Protein AF-A0A090F057-F1 (afdb_monomer_lite)

pLDDT: mean 81.33, std 8.78, range [40.16, 91.31]

Structure (mmCIF, N/CA/C/O backbone):
data_AF-A0A090F057-F1
#
_entry.id   AF-A0A090F057-F1
#
loop_
_atom_site.group_PDB
_atom_site.id
_atom_site.type_symbol
_atom_site.label_atom_id
_atom_site.label_alt_id
_atom_site.label_comp_id
_atom_site.label_asym_id
_atom_site.label_entity_id
_atom_site.label_seq_id
_atom_site.pdbx_PDB_ins_code
_atom_site.Cartn_x
_atom_site.Cartn_y
_atom_site.Cartn_z
_atom_site.occupancy
_atom_site.B_iso_or_equiv
_atom_site.auth_seq_id
_atom_site.auth_comp_id
_atom_site.auth_asym_id
_atom_site.auth_atom_id
_atom_site.pdbx_PDB_model_num
ATOM 1 N N . MET A 1 1 ? 3.195 -8.265 0.510 1.00 82.88 1 MET A N 1
ATOM 2 C CA . MET A 1 1 ? 3.765 -6.962 0.099 1.00 82.88 1 MET A CA 1
ATOM 3 C C . MET A 1 1 ? 4.564 -7.067 -1.195 1.00 82.88 1 MET A C 1
ATOM 5 O O . MET A 1 1 ? 4.268 -6.330 -2.119 1.00 82.88 1 MET A O 1
ATOM 9 N N . GLU A 1 2 ? 5.516 -8.000 -1.311 1.00 83.38 2 GLU A N 1
ATOM 10 C CA . GLU A 1 2 ? 6.342 -8.160 -2.526 1.00 83.38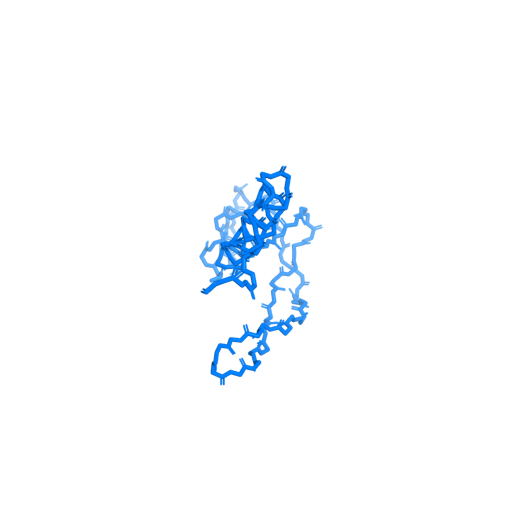 2 GLU A CA 1
ATOM 11 C C . GLU A 1 2 ? 5.536 -8.303 -3.824 1.00 83.38 2 GLU A C 1
ATOM 13 O O . GLU A 1 2 ? 5.830 -7.615 -4.796 1.00 83.38 2 GLU A O 1
ATOM 18 N N . LEU A 1 3 ? 4.484 -9.126 -3.815 1.00 84.56 3 LEU A N 1
ATOM 19 C CA . LEU A 1 3 ? 3.601 -9.331 -4.969 1.00 84.56 3 LEU A CA 1
ATOM 20 C C . LEU A 1 3 ? 2.876 -8.046 -5.392 1.00 84.56 3 LEU A C 1
ATOM 22 O O . LEU A 1 3 ? 2.867 -7.693 -6.566 1.00 84.56 3 LEU A O 1
ATOM 26 N N . GLU A 1 4 ? 2.311 -7.322 -4.427 1.00 87.19 4 GLU A N 1
ATOM 27 C CA . GLU A 1 4 ? 1.566 -6.082 -4.671 1.00 87.19 4 GLU A CA 1
ATOM 28 C C . GLU A 1 4 ? 2.481 -4.984 -5.218 1.00 87.19 4 GLU A C 1
ATOM 30 O O . GLU A 1 4 ? 2.134 -4.268 -6.154 1.00 87.19 4 GLU A O 1
ATOM 35 N N . VAL A 1 5 ? 3.701 -4.894 -4.690 1.00 86.88 5 VAL A N 1
ATOM 36 C CA . VAL A 1 5 ? 4.678 -3.928 -5.188 1.00 86.88 5 VAL A CA 1
ATOM 37 C C . VAL A 1 5 ? 5.185 -4.335 -6.560 1.00 86.88 5 VAL A C 1
ATOM 39 O O . VAL A 1 5 ? 5.357 -3.461 -7.396 1.00 86.88 5 VAL A O 1
ATOM 42 N N . GLY A 1 6 ? 5.401 -5.630 -6.807 1.00 85.88 6 GLY A N 1
ATOM 43 C CA . GLY A 1 6 ? 5.771 -6.140 -8.124 1.00 85.88 6 GLY A CA 1
ATOM 44 C C . GLY A 1 6 ? 4.723 -5.795 -9.180 1.00 85.88 6 GLY A C 1
ATOM 45 O O . GLY A 1 6 ? 5.083 -5.337 -10.264 1.00 85.88 6 GLY A O 1
ATOM 46 N N . ALA A 1 7 ? 3.438 -5.913 -8.831 1.00 86.44 7 ALA A N 1
ATOM 47 C CA . ALA A 1 7 ? 2.331 -5.457 -9.666 1.00 86.44 7 ALA A CA 1
ATOM 48 C C . ALA A 1 7 ? 2.367 -3.933 -9.883 1.00 86.44 7 ALA A C 1
ATOM 50 O O . ALA A 1 7 ? 2.262 -3.477 -11.019 1.00 86.44 7 ALA A O 1
ATOM 51 N N . ALA A 1 8 ? 2.606 -3.141 -8.830 1.00 84.50 8 ALA A N 1
ATOM 52 C CA . ALA A 1 8 ? 2.714 -1.682 -8.935 1.00 84.50 8 ALA A CA 1
ATOM 53 C C . ALA A 1 8 ? 3.922 -1.219 -9.776 1.00 84.50 8 ALA A C 1
ATOM 55 O O . ALA A 1 8 ? 3.842 -0.217 -10.486 1.00 84.50 8 ALA A O 1
ATOM 56 N N . THR A 1 9 ? 5.047 -1.939 -9.712 1.00 85.56 9 THR A N 1
ATOM 57 C CA . THR A 1 9 ? 6.264 -1.634 -10.477 1.00 85.56 9 THR A CA 1
ATOM 58 C C . THR A 1 9 ? 6.303 -2.297 -11.853 1.00 85.56 9 THR A C 1
ATOM 60 O O . THR A 1 9 ? 7.219 -2.003 -12.622 1.00 85.56 9 THR A O 1
ATOM 63 N N . GLY A 1 10 ? 5.351 -3.181 -12.174 1.00 85.19 10 GLY A N 1
ATOM 64 C CA . GLY A 1 10 ? 5.312 -3.967 -13.416 1.00 85.19 10 GLY A CA 1
ATOM 65 C C . GLY A 1 10 ? 6.447 -4.991 -13.553 1.00 85.19 10 GLY A C 1
ATOM 66 O O . GLY A 1 10 ? 6.768 -5.418 -14.662 1.00 85.19 10 GLY A O 1
ATOM 67 N N . ALA A 1 11 ? 7.121 -5.318 -12.447 1.00 86.12 11 ALA A N 1
ATOM 68 C CA . ALA A 1 11 ? 8.301 -6.180 -12.415 1.00 86.12 11 ALA A CA 1
ATOM 69 C C . ALA A 1 11 ? 8.642 -6.596 -10.981 1.00 86.12 11 ALA A C 1
ATOM 71 O O . ALA A 1 11 ? 8.536 -5.773 -10.067 1.00 86.12 11 ALA A O 1
ATOM 72 N N . GLY A 1 12 ? 9.152 -7.814 -10.798 1.00 82.50 12 GLY A N 1
ATOM 73 C CA . GLY A 1 12 ? 9.677 -8.284 -9.513 1.00 82.50 12 GLY A CA 1
ATOM 74 C C . GLY A 1 12 ? 10.929 -7.529 -9.044 1.00 82.50 12 GLY A C 1
ATOM 75 O O . GLY A 1 12 ? 11.510 -6.713 -9.768 1.00 82.50 12 GLY A O 1
ATOM 76 N N . TYR A 1 13 ? 11.383 -7.792 -7.814 1.00 78.19 13 TYR A N 1
ATOM 77 C CA . TYR A 1 13 ? 12.632 -7.216 -7.303 1.00 78.19 13 TYR A CA 1
ATOM 78 C C . TYR A 1 13 ? 13.839 -7.759 -8.082 1.00 78.19 13 TYR A C 1
ATOM 80 O O . TYR A 1 13 ? 14.009 -8.966 -8.198 1.00 78.19 13 TYR A O 1
ATOM 88 N N . GLY A 1 14 ? 14.668 -6.874 -8.646 1.00 78.81 14 GLY A N 1
ATOM 89 C CA . GLY A 1 14 ? 15.861 -7.260 -9.419 1.00 78.81 14 GLY A CA 1
ATOM 90 C C . GLY A 1 14 ? 15.593 -7.822 -10.824 1.00 78.81 14 GLY A C 1
ATOM 91 O O . GLY A 1 14 ? 16.520 -7.937 -11.619 1.00 78.81 14 GLY A O 1
ATOM 92 N N . GLU A 1 15 ? 14.337 -8.099 -11.178 1.00 82.62 15 GLU A N 1
ATOM 93 C CA . GLU A 1 15 ? 13.956 -8.622 -12.495 1.00 82.62 15 GLU A CA 1
ATOM 94 C C . GLU A 1 15 ? 14.240 -7.607 -13.612 1.00 82.62 15 GLU A C 1
ATOM 96 O O . GLU A 1 15 ? 14.042 -6.414 -13.418 1.00 82.62 15 GLU A O 1
ATOM 101 N N . LYS A 1 16 ? 14.696 -8.004 -14.800 1.00 78.75 16 LYS A N 1
ATOM 102 C CA . LYS A 1 16 ? 14.806 -7.071 -15.936 1.00 78.75 16 LYS A CA 1
ATOM 103 C C . LYS A 1 16 ? 13.540 -7.180 -16.780 1.00 78.75 16 LYS A C 1
ATOM 105 O O . LYS A 1 16 ? 13.379 -8.148 -17.508 1.00 78.75 16 LYS A O 1
ATOM 110 N N . SER A 1 17 ? 12.662 -6.185 -16.682 1.00 82.62 17 SER A N 1
ATOM 111 C CA . SER A 1 17 ? 11.421 -6.117 -17.460 1.00 82.62 17 SER A CA 1
ATOM 112 C C . SER A 1 17 ? 11.341 -4.790 -18.206 1.00 82.62 17 SER A C 1
ATOM 114 O O . SER A 1 17 ? 11.573 -3.731 -17.618 1.00 82.62 17 SER A O 1
ATOM 116 N N . ALA A 1 18 ? 10.994 -4.853 -19.493 1.00 81.88 18 ALA A N 1
ATOM 117 C CA . ALA A 1 18 ? 10.754 -3.674 -20.325 1.00 81.88 18 ALA A CA 1
ATOM 118 C C . ALA A 1 18 ? 9.487 -2.904 -19.905 1.00 81.88 18 ALA A C 1
ATOM 120 O O . ALA A 1 18 ? 9.367 -1.719 -20.192 1.00 81.88 18 ALA A O 1
ATOM 121 N N . LEU A 1 19 ? 8.570 -3.561 -19.185 1.00 83.94 19 LEU A N 1
ATOM 122 C CA . LEU A 1 19 ? 7.336 -2.967 -18.662 1.00 83.94 19 LEU A CA 1
ATOM 123 C C . LEU A 1 19 ? 7.527 -2.302 -17.290 1.00 83.94 19 LEU A C 1
ATOM 125 O O . LEU A 1 19 ? 6.560 -1.817 -16.705 1.00 83.94 19 LEU A O 1
ATOM 129 N N . ARG A 1 20 ? 8.754 -2.280 -16.748 1.00 87.81 20 ARG A N 1
ATOM 130 C CA . ARG A 1 20 ? 8.994 -1.715 -15.421 1.00 87.81 20 ARG A CA 1
ATOM 131 C C . ARG A 1 20 ? 8.709 -0.213 -15.402 1.00 87.81 20 ARG A C 1
ATOM 133 O O . ARG A 1 20 ? 9.359 0.567 -16.093 1.00 87.81 20 ARG A O 1
ATOM 140 N N . THR A 1 21 ? 7.832 0.199 -14.493 1.00 87.12 21 THR A N 1
ATOM 141 C CA . THR A 1 21 ? 7.407 1.598 -14.321 1.00 87.12 21 THR A CA 1
ATOM 142 C C . THR A 1 21 ? 8.156 2.328 -13.204 1.00 87.12 21 THR A C 1
ATOM 144 O O . THR A 1 21 ? 8.337 3.547 -13.270 1.00 87.12 21 THR A O 1
ATOM 147 N N . ALA A 1 22 ? 8.618 1.603 -12.178 1.00 85.50 22 ALA A N 1
ATOM 148 C CA . ALA A 1 22 ? 9.325 2.170 -11.034 1.00 85.50 22 ALA A CA 1
ATOM 149 C C . ALA A 1 22 ? 10.339 1.192 -10.420 1.00 85.50 22 ALA A C 1
ATOM 151 O O . ALA A 1 22 ? 10.216 -0.026 -10.519 1.00 85.50 22 ALA A O 1
ATOM 152 N N . GLN A 1 23 ? 11.366 1.751 -9.777 1.00 86.12 23 GLN A N 1
ATOM 153 C CA . GLN A 1 23 ? 12.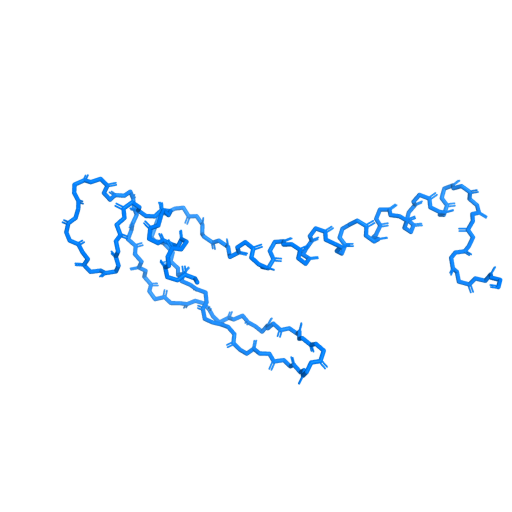410 1.013 -9.060 1.00 86.12 23 GLN A CA 1
ATOM 154 C C . GLN A 1 23 ? 12.244 1.187 -7.553 1.00 86.12 23 GLN A C 1
ATOM 156 O O . GLN A 1 23 ? 11.788 2.234 -7.090 1.00 86.12 23 GLN A O 1
ATOM 161 N N . ARG A 1 24 ? 12.658 0.186 -6.780 1.00 87.56 24 ARG A N 1
ATOM 162 C CA . ARG A 1 24 ? 12.639 0.224 -5.312 1.00 87.56 24 ARG A CA 1
ATOM 163 C C . ARG A 1 24 ? 13.941 0.814 -4.767 1.00 87.56 24 ARG A C 1
ATOM 165 O O . ARG A 1 24 ? 15.008 0.561 -5.316 1.00 87.56 24 ARG A O 1
ATOM 172 N N . ASN A 1 25 ? 13.863 1.585 -3.685 1.00 88.06 25 ASN A N 1
ATOM 173 C CA . ASN A 1 25 ? 15.018 2.160 -2.999 1.00 88.06 25 ASN A CA 1
ATOM 174 C C . ASN A 1 25 ? 14.909 2.033 -1.480 1.00 88.06 25 ASN A C 1
ATOM 176 O O . ASN A 1 25 ? 14.599 2.999 -0.777 1.00 88.06 25 ASN A O 1
ATOM 180 N N . GLY A 1 26 ? 15.181 0.828 -0.995 1.00 88.56 26 GLY A N 1
ATOM 181 C CA . GLY A 1 26 ? 15.123 0.522 0.425 1.00 88.56 26 GLY A CA 1
ATOM 182 C C . GLY A 1 26 ? 13.700 0.552 0.977 1.00 88.56 26 GLY A C 1
ATOM 183 O O . GLY A 1 26 ? 12.716 0.404 0.246 1.00 88.56 26 GLY A O 1
ATOM 184 N N . TYR A 1 27 ? 13.617 0.737 2.289 1.00 90.00 27 TYR A N 1
ATOM 185 C CA . TYR A 1 27 ? 12.390 0.608 3.065 1.00 90.00 27 TYR A CA 1
ATOM 186 C C . TYR A 1 27 ? 12.240 1.804 4.007 1.00 90.00 27 TYR A C 1
ATOM 188 O O . TYR A 1 27 ? 13.231 2.431 4.379 1.00 90.00 27 TYR A O 1
ATOM 196 N N . ARG A 1 28 ? 10.998 2.135 4.362 1.00 90.50 28 ARG A N 1
ATOM 197 C CA . ARG A 1 28 ? 10.672 2.987 5.509 1.00 90.50 28 ARG A CA 1
ATOM 198 C C . ARG A 1 28 ? 10.107 2.111 6.618 1.00 90.50 28 ARG A C 1
ATOM 200 O O . ARG A 1 28 ? 9.323 1.205 6.333 1.00 90.50 28 ARG A O 1
ATOM 207 N N . GLU A 1 29 ? 10.514 2.386 7.842 1.00 91.31 29 GLU A N 1
ATOM 208 C CA . GLU A 1 29 ? 9.978 1.729 9.030 1.00 91.31 29 GLU A CA 1
ATOM 209 C C . GLU A 1 29 ? 8.605 2.324 9.356 1.00 91.31 29 GLU A C 1
ATOM 211 O O . GLU A 1 29 ? 8.340 3.498 9.080 1.00 91.31 29 GLU A O 1
ATOM 216 N N . CYS A 1 30 ? 7.696 1.475 9.820 1.00 88.81 30 CYS A N 1
ATOM 217 C CA . CYS A 1 30 ? 6.334 1.835 10.173 1.00 88.81 30 CYS A CA 1
ATOM 218 C C . CYS A 1 30 ? 5.844 0.896 11.269 1.00 88.81 30 CYS A C 1
ATOM 220 O O . CYS A 1 30 ? 5.612 -0.285 11.012 1.00 88.81 30 CYS A O 1
ATOM 222 N N . ASP A 1 31 ? 5.631 1.432 12.460 1.00 89.38 31 ASP A N 1
ATOM 223 C CA . ASP A 1 31 ? 4.973 0.720 13.545 1.00 89.38 31 ASP A CA 1
ATOM 224 C C . ASP A 1 31 ? 3.509 0.461 13.192 1.00 89.38 31 ASP A C 1
ATOM 226 O O . ASP A 1 31 ? 2.756 1.372 12.839 1.00 89.38 31 ASP A O 1
ATOM 230 N N . TRP A 1 32 ? 3.102 -0.803 13.250 1.00 85.75 32 TRP A N 1
ATOM 231 C CA . TRP A 1 32 ? 1.725 -1.208 13.030 1.00 85.75 32 TRP A CA 1
ATOM 232 C C . TRP A 1 32 ? 1.154 -1.843 14.283 1.00 85.75 32 TRP A C 1
ATOM 234 O O . TRP A 1 32 ? 1.474 -2.972 14.647 1.00 85.75 32 TRP A O 1
ATOM 244 N N . GLU A 1 33 ? 0.270 -1.108 14.942 1.00 83.25 33 GLU A N 1
ATOM 245 C CA . GLU A 1 33 ? -0.400 -1.589 16.141 1.00 83.25 33 GLU A CA 1
ATOM 246 C C . GLU A 1 33 ? -1.416 -2.674 15.783 1.00 83.25 33 GLU A C 1
ATOM 248 O O . GLU A 1 33 ? -2.356 -2.441 15.024 1.00 83.25 33 GLU A O 1
ATOM 253 N N . THR A 1 34 ? -1.262 -3.860 16.348 1.00 79.50 34 THR A N 1
ATOM 254 C CA . THR A 1 34 ? -2.246 -4.937 16.246 1.00 79.50 34 THR A CA 1
ATOM 255 C C . THR A 1 34 ? -2.758 -5.285 17.638 1.00 79.50 34 THR A C 1
ATOM 257 O O . THR A 1 34 ? -2.158 -4.918 18.647 1.00 79.50 34 THR A O 1
ATOM 260 N N . ARG A 1 35 ? -3.854 -6.047 17.728 1.00 78.81 35 ARG A N 1
ATOM 261 C CA . ARG A 1 35 ? -4.369 -6.524 19.026 1.00 78.81 35 ARG A CA 1
ATOM 262 C C . ARG A 1 35 ? -3.347 -7.376 19.794 1.00 78.81 35 ARG A C 1
ATOM 264 O O . ARG A 1 35 ? -3.431 -7.467 21.012 1.00 78.81 35 ARG A O 1
ATOM 271 N N . ALA A 1 36 ? -2.404 -7.994 19.085 1.00 83.50 36 ALA A N 1
ATOM 272 C CA . ALA A 1 36 ? -1.330 -8.795 19.662 1.00 83.50 36 ALA A CA 1
ATOM 273 C C . ALA A 1 36 ? -0.085 -7.966 20.047 1.00 83.50 36 ALA A C 1
ATOM 275 O O . ALA A 1 36 ? 0.883 -8.538 20.538 1.00 83.50 36 ALA A O 1
ATOM 276 N N . GLY A 1 37 ? -0.100 -6.645 19.831 1.00 87.12 37 GLY A N 1
ATOM 277 C CA . GLY A 1 37 ? 1.027 -5.741 20.063 1.00 87.12 37 GLY A CA 1
ATOM 278 C C . GLY A 1 37 ? 1.460 -4.986 18.804 1.00 87.12 37 GLY A C 1
ATOM 279 O O . GLY A 1 37 ? 0.874 -5.137 17.727 1.00 87.12 37 GLY A O 1
ATOM 280 N N . THR A 1 38 ? 2.490 -4.155 18.948 1.00 88.56 38 THR A N 1
ATOM 281 C CA . THR A 1 38 ? 3.073 -3.377 17.848 1.00 88.56 38 THR A CA 1
ATOM 282 C C . THR A 1 38 ? 3.983 -4.252 16.996 1.00 88.56 38 THR A C 1
ATOM 284 O O . THR A 1 38 ? 4.867 -4.931 17.510 1.00 88.56 38 THR A O 1
ATOM 287 N N . VAL A 1 39 ? 3.757 -4.237 15.685 1.00 89.75 39 VAL A N 1
ATOM 288 C CA . VAL A 1 39 ? 4.559 -4.946 14.689 1.00 89.75 39 VAL A CA 1
ATOM 289 C C . VAL A 1 39 ? 5.352 -3.926 13.883 1.00 89.75 39 VAL A C 1
ATOM 291 O O . VAL A 1 39 ? 4.771 -3.067 13.223 1.00 89.75 39 VAL A O 1
ATOM 294 N N . GLU A 1 40 ? 6.674 -4.047 13.887 1.00 89.75 40 GLU A N 1
ATOM 295 C CA . GLU A 1 40 ? 7.554 -3.215 13.066 1.00 89.75 40 GLU A CA 1
ATOM 296 C C . GL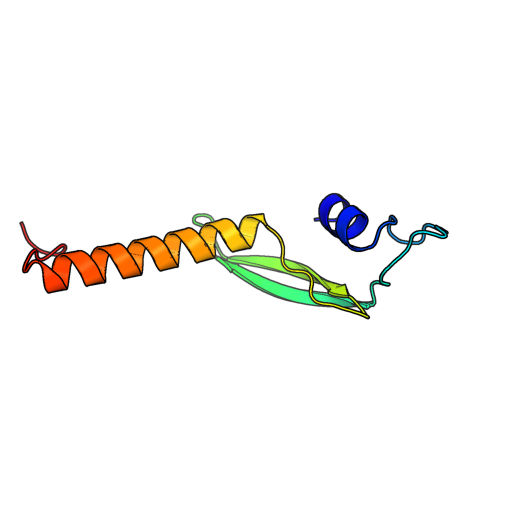U A 1 40 ? 7.470 -3.654 11.596 1.00 89.75 40 GLU A C 1
ATOM 298 O O . GLU A 1 40 ? 7.946 -4.723 11.203 1.00 89.75 40 GLU A O 1
ATOM 303 N N . LEU A 1 41 ? 6.840 -2.835 10.750 1.00 90.75 41 LEU A N 1
ATOM 304 C CA . LEU A 1 41 ? 6.739 -3.085 9.315 1.00 90.75 41 LEU A CA 1
ATOM 305 C C . LEU A 1 41 ? 7.803 -2.315 8.541 1.00 90.75 41 LEU A C 1
ATOM 307 O O . LEU A 1 41 ? 8.104 -1.153 8.806 1.00 90.75 41 LEU A O 1
ATOM 311 N N . ARG A 1 42 ? 8.309 -2.945 7.479 1.00 90.81 42 ARG A N 1
ATOM 312 C CA . ARG A 1 42 ? 9.250 -2.329 6.537 1.00 90.81 42 ARG A CA 1
ATOM 313 C C . ARG A 1 42 ? 8.554 -2.119 5.201 1.00 90.81 42 ARG A C 1
ATOM 315 O O . ARG A 1 42 ? 8.455 -3.035 4.390 1.00 90.81 42 ARG A O 1
ATOM 322 N N . ILE A 1 43 ? 8.060 -0.906 4.962 1.00 90.50 43 ILE A N 1
ATOM 323 C CA . ILE A 1 43 ? 7.328 -0.561 3.739 1.00 90.50 43 ILE A CA 1
ATOM 324 C C . ILE A 1 43 ? 8.323 -0.201 2.622 1.00 90.50 43 ILE A C 1
ATOM 326 O O . ILE A 1 43 ? 9.115 0.727 2.801 1.00 90.50 43 ILE A O 1
ATOM 330 N N . PRO A 1 44 ? 8.294 -0.872 1.455 1.00 90.94 44 PRO A N 1
ATOM 331 C CA . PRO A 1 44 ? 9.166 -0.558 0.328 1.00 90.94 44 PRO A CA 1
ATOM 332 C C . PRO A 1 44 ? 9.001 0.884 -0.150 1.00 90.94 44 PRO A C 1
ATOM 334 O O . PRO A 1 44 ? 7.885 1.361 -0.367 1.00 90.94 44 PRO A O 1
ATOM 337 N N . LYS A 1 45 ? 10.122 1.567 -0.377 1.00 89.88 45 LYS A N 1
ATOM 338 C CA . LYS A 1 45 ? 10.137 2.905 -0.977 1.00 89.88 45 LYS A CA 1
ATOM 339 C C . LYS A 1 45 ? 10.297 2.774 -2.484 1.00 89.88 45 LYS A C 1
ATOM 341 O O . LYS A 1 45 ? 11.240 2.138 -2.954 1.00 89.88 45 LYS A O 1
ATOM 346 N N . LEU A 1 46 ? 9.412 3.405 -3.248 1.00 89.88 46 LEU A N 1
ATOM 347 C CA . LEU A 1 46 ? 9.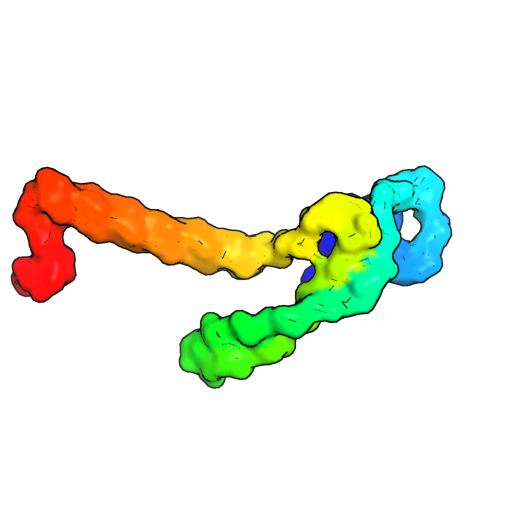565 3.526 -4.696 1.00 89.88 46 LEU A CA 1
ATOM 348 C C . LEU A 1 46 ? 10.327 4.810 -5.040 1.00 89.88 46 LEU A C 1
ATOM 350 O O . LEU A 1 46 ? 10.154 5.841 -4.398 1.00 89.88 46 LEU A O 1
ATOM 354 N N . ARG A 1 47 ? 11.189 4.746 -6.059 1.00 86.69 47 ARG A N 1
ATOM 355 C CA . ARG A 1 47 ? 11.900 5.905 -6.631 1.00 86.69 47 ARG A CA 1
ATOM 356 C C . ARG A 1 47 ? 10.945 6.859 -7.349 1.00 86.69 47 ARG A C 1
ATOM 358 O O . ARG A 1 47 ? 11.227 8.047 -7.434 1.00 86.69 47 ARG A O 1
ATOM 365 N N . LYS A 1 48 ? 9.852 6.319 -7.895 1.00 84.12 48 LYS A N 1
ATOM 366 C CA . LYS A 1 48 ? 8.823 7.047 -8.636 1.00 84.12 48 LYS A CA 1
ATOM 367 C C . LYS A 1 48 ? 7.452 6.567 -8.167 1.00 84.12 48 LYS A C 1
ATOM 369 O O . LYS A 1 48 ? 7.214 5.363 -8.131 1.00 84.12 48 LYS A O 1
ATOM 374 N N . GLY A 1 49 ? 6.578 7.511 -7.822 1.00 84.25 49 GLY A N 1
ATOM 375 C CA . GLY A 1 49 ? 5.273 7.229 -7.221 1.00 84.25 49 GLY A CA 1
ATOM 376 C C . GLY A 1 49 ? 5.350 6.925 -5.722 1.00 84.25 49 GLY A C 1
ATOM 377 O O . GLY A 1 49 ? 6.422 6.926 -5.120 1.00 84.25 49 GLY A O 1
ATOM 378 N N . SER A 1 50 ? 4.191 6.679 -5.114 1.00 82.12 50 SER A N 1
ATOM 379 C CA . SER A 1 50 ? 4.082 6.187 -3.740 1.00 82.12 50 SER A CA 1
ATOM 380 C C . SER A 1 50 ? 3.468 4.801 -3.744 1.00 82.12 50 SER A C 1
ATOM 382 O O . SER A 1 50 ? 2.548 4.526 -4.506 1.00 82.12 50 SER A O 1
ATOM 384 N N . TYR A 1 51 ? 3.980 3.948 -2.865 1.00 86.12 51 TYR A N 1
ATOM 385 C CA . TYR A 1 51 ? 3.383 2.663 -2.556 1.00 86.12 51 TYR A CA 1
ATOM 386 C C . TYR A 1 51 ? 2.910 2.674 -1.105 1.00 86.12 51 TYR A C 1
ATOM 388 O O . TYR A 1 51 ? 3.625 3.125 -0.200 1.00 86.12 51 TYR A O 1
ATOM 396 N N . PHE A 1 52 ? 1.695 2.188 -0.894 1.00 84.69 52 PHE A N 1
ATOM 397 C CA . PHE A 1 52 ? 1.137 1.960 0.423 1.00 84.69 52 PHE A CA 1
ATOM 398 C C . PHE A 1 52 ? 0.415 0.611 0.397 1.00 84.69 52 PHE A C 1
ATOM 400 O O . PHE A 1 52 ? -0.308 0.356 -0.560 1.00 84.69 52 PHE A O 1
ATOM 407 N N . PRO A 1 53 ? 0.652 -0.265 1.382 1.00 87.25 53 PRO A N 1
ATOM 408 C CA . PRO A 1 53 ? 0.083 -1.603 1.366 1.00 87.25 53 PRO A CA 1
ATOM 409 C C . PRO A 1 53 ? -1.432 -1.596 1.558 1.00 87.25 53 PRO A C 1
ATOM 411 O O . PRO A 1 53 ? -1.930 -1.003 2.520 1.00 87.25 53 PRO A O 1
ATOM 414 N N . SER A 1 54 ? -2.151 -2.357 0.736 1.00 85.19 54 SER A N 1
ATOM 415 C CA . SER A 1 54 ? -3.619 -2.372 0.771 1.00 85.19 54 SER A CA 1
ATOM 416 C C . SER A 1 54 ? -4.208 -2.896 2.088 1.00 85.19 54 SER A C 1
ATOM 418 O O . SER A 1 54 ? -5.276 -2.455 2.512 1.00 85.19 54 SER A O 1
ATOM 420 N N . PHE A 1 55 ? -3.498 -3.764 2.819 1.00 81.69 55 PHE A N 1
ATOM 421 C CA . PHE A 1 55 ? -3.961 -4.233 4.134 1.00 81.69 55 PHE A CA 1
ATOM 422 C C . PHE A 1 55 ? -3.941 -3.139 5.218 1.00 81.69 55 PHE A C 1
ATOM 424 O O . PHE A 1 55 ? -4.728 -3.203 6.161 1.00 81.69 55 PHE A O 1
ATOM 431 N N . LEU A 1 56 ? -3.086 -2.115 5.086 1.00 82.94 56 LEU A N 1
ATOM 432 C CA . LEU A 1 56 ? -3.112 -0.946 5.974 1.00 82.94 56 LEU A CA 1
ATOM 433 C C . LEU A 1 56 ? -4.179 0.071 5.541 1.00 82.94 56 LEU A C 1
ATOM 435 O O . LEU A 1 56 ? -4.706 0.799 6.382 1.00 82.94 56 LEU A O 1
ATOM 439 N N . GLU A 1 57 ? -4.532 0.120 4.252 1.00 77.12 57 GLU A N 1
ATOM 440 C CA . GLU A 1 57 ? -5.623 0.978 3.764 1.00 77.12 57 GLU A CA 1
ATOM 441 C C . GLU A 1 57 ? -6.971 0.564 4.346 1.00 77.12 57 GLU A C 1
ATOM 443 O O . GLU A 1 57 ? -7.751 1.430 4.741 1.00 77.12 57 GLU A O 1
ATOM 448 N N . LEU A 1 58 ? -7.219 -0.745 4.463 1.00 70.00 58 LEU A N 1
ATOM 449 C CA . LEU A 1 58 ? -8.463 -1.276 5.018 1.00 70.00 58 LEU A CA 1
ATOM 450 C C . LEU A 1 58 ? -8.705 -0.779 6.452 1.00 70.00 58 LEU A C 1
ATOM 452 O O . LEU A 1 58 ? -9.812 -0.355 6.783 1.00 70.00 58 LEU A O 1
ATOM 456 N N . ARG A 1 59 ? -7.658 -0.753 7.288 1.00 68.38 59 ARG A N 1
ATOM 457 C CA . ARG A 1 59 ? -7.743 -0.205 8.650 1.00 68.38 59 ARG A CA 1
ATOM 458 C C . ARG A 1 59 ? -8.017 1.298 8.629 1.00 68.38 59 ARG A C 1
ATOM 460 O O . ARG A 1 59 ? -8.937 1.748 9.302 1.00 68.38 59 ARG A O 1
ATOM 467 N N . ARG A 1 60 ? -7.298 2.059 7.795 1.00 70.06 60 ARG A N 1
ATOM 468 C CA . ARG A 1 60 ? -7.512 3.510 7.668 1.00 70.06 60 ARG A CA 1
ATOM 469 C C . ARG A 1 60 ? -8.938 3.842 7.220 1.00 70.06 60 ARG A C 1
ATOM 471 O O . ARG A 1 60 ? -9.495 4.850 7.643 1.00 70.06 60 ARG A O 1
ATOM 478 N N . LEU A 1 61 ? -9.523 3.025 6.346 1.00 68.25 61 LEU A N 1
ATOM 479 C CA . LEU A 1 61 ? -10.917 3.167 5.926 1.00 68.25 61 LEU A CA 1
ATOM 480 C C . LEU A 1 61 ? -11.889 2.820 7.056 1.00 68.25 61 LEU A C 1
ATOM 482 O O . LEU A 1 61 ? -12.837 3.570 7.259 1.00 68.25 61 LEU A O 1
ATOM 486 N N . ALA A 1 62 ? -11.636 1.757 7.823 1.00 70.12 62 ALA A N 1
ATOM 487 C CA . ALA A 1 62 ? -12.455 1.397 8.980 1.00 70.12 62 ALA A CA 1
ATOM 488 C C . ALA A 1 62 ? -12.442 2.487 10.070 1.00 70.12 62 ALA A C 1
ATOM 490 O O . ALA A 1 62 ? -13.492 2.834 10.600 1.00 70.12 62 ALA A O 1
ATOM 491 N N . GLU A 1 63 ? -11.287 3.093 10.357 1.00 74.25 63 GLU A N 1
ATOM 492 C CA . GLU A 1 63 ? -11.166 4.208 11.313 1.00 74.25 63 GLU A CA 1
ATOM 493 C C . GLU A 1 63 ? -11.885 5.476 10.829 1.00 74.25 63 GLU A C 1
ATOM 495 O O . GLU A 1 63 ? -12.546 6.173 11.606 1.00 74.25 63 GLU A O 1
ATOM 500 N N . LYS A 1 64 ? -11.809 5.760 9.523 1.00 72.94 64 LYS A N 1
ATOM 501 C CA . LYS A 1 64 ? -12.576 6.847 8.903 1.00 72.94 64 LYS A CA 1
ATOM 502 C C . LYS A 1 64 ? -14.076 6.583 8.951 1.00 72.94 64 LYS A C 1
ATOM 504 O O . LYS A 1 64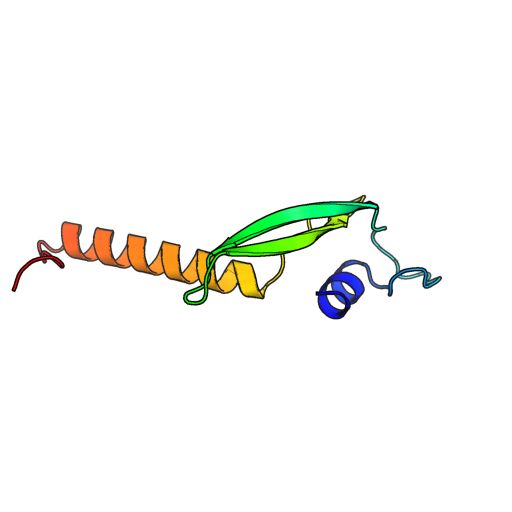 ? -14.829 7.503 9.246 1.00 72.94 64 LYS A O 1
ATOM 509 N N . ALA A 1 65 ? -14.501 5.349 8.688 1.00 75.00 65 ALA A N 1
ATOM 510 C CA . ALA A 1 65 ? -15.900 4.953 8.772 1.00 75.00 65 ALA A CA 1
ATOM 511 C C . ALA A 1 65 ? -16.416 5.072 10.211 1.00 75.00 65 ALA A C 1
ATOM 513 O O . ALA A 1 65 ? -17.480 5.639 10.419 1.00 75.00 65 ALA A O 1
ATOM 514 N N . LEU A 1 66 ? -15.636 4.639 11.208 1.00 75.38 66 LEU A N 1
ATOM 515 C CA . LEU A 1 66 ? -15.990 4.797 12.619 1.00 75.38 66 LEU A CA 1
ATOM 516 C C . LEU A 1 66 ? -16.142 6.274 13.002 1.00 75.38 66 LEU A C 1
ATOM 518 O O . LEU A 1 66 ? -17.133 6.647 13.619 1.00 75.38 66 LEU A O 1
ATOM 522 N N . THR A 1 67 ? -15.199 7.126 12.592 1.00 79.44 67 THR A N 1
ATOM 523 C CA . THR A 1 67 ? -15.300 8.578 12.812 1.00 79.44 67 THR A CA 1
ATOM 524 C C . THR A 1 67 ? -16.549 9.158 12.149 1.00 79.44 67 THR A C 1
ATOM 526 O O . THR A 1 67 ? -17.271 9.919 12.785 1.00 79.44 67 THR A O 1
ATOM 529 N N . ALA A 1 68 ? -16.831 8.775 10.902 1.00 81.38 68 ALA A N 1
ATOM 530 C CA . ALA A 1 68 ? -18.010 9.240 10.178 1.00 81.38 68 ALA A CA 1
ATOM 531 C C . ALA A 1 68 ? -19.313 8.802 10.864 1.00 81.38 68 ALA A C 1
ATOM 533 O O . ALA A 1 68 ? -20.223 9.610 11.000 1.00 81.38 68 ALA A O 1
ATOM 534 N N . VAL A 1 69 ? -19.377 7.566 11.369 1.00 82.56 69 VAL A N 1
ATOM 535 C CA . VAL A 1 69 ? -20.524 7.056 12.137 1.00 82.56 69 VAL A CA 1
ATOM 536 C C . VAL A 1 69 ? -20.705 7.832 13.442 1.00 82.56 69 VAL A C 1
ATOM 538 O O . VAL A 1 69 ? -21.823 8.206 13.777 1.00 82.56 69 VAL A O 1
ATOM 541 N N . ILE A 1 70 ? -19.626 8.124 14.174 1.00 81.69 70 ILE A N 1
ATOM 542 C CA . ILE A 1 70 ? -19.696 8.926 15.407 1.00 81.69 70 ILE A CA 1
ATOM 543 C C . ILE A 1 70 ? -20.163 10.355 15.100 1.00 81.69 70 ILE A C 1
ATOM 545 O O . ILE A 1 70 ? -20.983 10.908 15.832 1.00 81.69 70 ILE A O 1
ATOM 549 N N . GLN A 1 71 ? -19.668 10.950 14.014 1.00 77.50 71 GLN A N 1
ATOM 550 C CA . GLN A 1 71 ? -20.100 12.271 13.558 1.00 77.50 71 GLN A CA 1
ATOM 551 C C . GLN A 1 71 ? -21.580 12.278 13.165 1.00 77.50 71 GLN A C 1
ATOM 553 O O . GLN A 1 71 ? -22.308 13.181 13.569 1.00 77.50 71 GLN A O 1
ATOM 558 N N . GLU A 1 72 ? -22.038 11.268 12.426 1.00 81.31 72 GLU A N 1
ATOM 559 C CA . GLU A 1 72 ? -23.444 11.113 12.052 1.00 81.31 72 GLU A CA 1
ATOM 560 C C . GLU A 1 72 ? -24.332 10.932 13.290 1.00 81.31 72 GLU A C 1
ATOM 562 O O . GLU A 1 72 ? -25.339 11.625 13.424 1.00 81.31 72 GLU A O 1
ATOM 567 N N . ALA A 1 73 ? -23.926 10.087 14.241 1.00 80.38 73 ALA A N 1
ATOM 568 C CA . ALA A 1 73 ? -24.642 9.884 15.498 1.00 80.38 73 ALA A CA 1
ATOM 569 C C . ALA A 1 73 ? -24.760 11.189 16.306 1.00 80.38 73 ALA A C 1
ATOM 571 O O . ALA A 1 73 ? -25.844 11.516 16.788 1.00 80.38 73 ALA A O 1
ATOM 572 N N . TYR A 1 74 ? -23.689 11.989 16.371 1.00 76.50 74 TYR A N 1
ATOM 573 C CA . TYR A 1 74 ? -23.712 13.302 17.021 1.00 76.50 74 TYR A CA 1
ATOM 574 C C . TYR A 1 74 ? -24.676 14.283 16.335 1.00 76.50 74 TYR A C 1
ATOM 576 O O . TYR A 1 74 ? -25.437 14.969 17.015 1.00 76.50 74 TYR A O 1
ATOM 584 N N . VAL A 1 75 ? -24.694 14.327 14.996 1.00 80.69 75 VAL A N 1
ATOM 585 C CA . VAL A 1 75 ? -25.635 15.162 14.220 1.00 80.69 75 VAL A CA 1
ATOM 586 C C . VAL A 1 75 ? -27.087 14.728 14.442 1.00 80.69 75 VAL A C 1
ATOM 588 O O . VAL A 1 75 ? -27.970 15.575 14.539 1.00 80.69 75 VAL A O 1
ATOM 591 N N . GLN A 1 76 ? -27.331 13.423 14.564 1.00 80.88 76 GLN A N 1
ATOM 592 C CA . GLN A 1 76 ? -28.655 12.851 14.825 1.00 80.88 76 GLN A CA 1
ATOM 593 C C . GLN A 1 76 ? -29.074 12.938 16.308 1.00 80.88 76 GLN A C 1
ATOM 595 O O . GLN A 1 76 ? -30.175 12.520 16.658 1.00 80.88 76 GLN A O 1
ATOM 600 N N . GLY A 1 77 ? -28.220 13.466 17.196 1.00 71.75 77 GLY A N 1
ATOM 601 C CA . GLY A 1 77 ? -28.492 13.556 18.636 1.00 71.75 77 GLY A CA 1
ATOM 602 C C . GLY A 1 77 ? -28.462 12.209 19.369 1.00 71.75 77 GLY A C 1
ATOM 603 O O . GLY A 1 77 ? -28.951 12.108 20.494 1.00 71.75 77 GLY A O 1
ATOM 604 N N . ILE A 1 78 ? -27.894 11.172 18.749 1.00 69.88 78 ILE A N 1
ATOM 605 C CA . ILE A 1 78 ? -27.744 9.833 19.317 1.00 69.88 78 ILE A CA 1
ATOM 606 C C . ILE A 1 78 ? -26.363 9.773 19.971 1.00 69.88 78 ILE A C 1
ATOM 608 O O . ILE A 1 78 ? -25.344 9.787 19.286 1.00 69.88 78 ILE A O 1
ATOM 612 N N . SER A 1 79 ? -26.305 9.715 21.301 1.00 60.81 79 SER A N 1
ATOM 613 C CA . SER A 1 79 ? -25.040 9.537 22.022 1.00 60.81 79 SER A CA 1
ATOM 614 C C . SER A 1 79 ? -24.583 8.075 21.937 1.00 60.81 79 SER A C 1
ATOM 616 O O . SER A 1 79 ? -25.205 7.225 22.572 1.00 60.81 79 SER A O 1
ATOM 618 N N . PRO A 1 80 ? -23.472 7.743 21.249 1.00 61.19 80 PRO A N 1
ATOM 619 C CA . PRO A 1 80 ? -22.971 6.366 21.203 1.00 61.19 80 PRO A CA 1
ATOM 620 C C . PRO A 1 80 ? -22.355 5.897 22.537 1.00 61.19 80 PRO A C 1
ATOM 622 O O . PRO A 1 80 ? -22.023 4.726 22.681 1.00 61.19 80 PRO A O 1
ATOM 625 N N . LEU A 1 81 ? -22.186 6.807 23.506 1.00 62.44 81 LEU A N 1
ATOM 626 C CA . LEU A 1 81 ? -21.588 6.558 24.825 1.00 62.44 81 LEU A CA 1
ATOM 627 C C . LEU A 1 81 ? -22.620 6.386 25.956 1.00 62.44 81 LEU A C 1
ATOM 629 O O . LEU A 1 81 ? -22.230 6.342 27.120 1.00 62.44 81 LEU A O 1
ATOM 633 N N . GLY A 1 82 ? -23.919 6.301 25.653 1.00 57.66 82 GLY A N 1
ATOM 634 C CA . GLY A 1 82 ? -24.931 6.165 26.699 1.00 57.66 82 GLY A CA 1
ATOM 635 C C 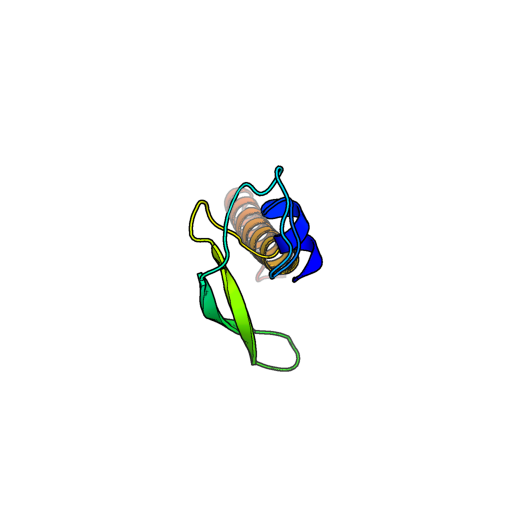. GLY A 1 82 ? -26.295 5.702 26.207 1.00 57.66 82 GLY A C 1
ATOM 636 O O . GLY A 1 82 ? -27.141 6.532 25.882 1.00 57.66 82 GLY A O 1
ATOM 637 N N . GLN A 1 83 ? -26.509 4.387 26.243 1.00 40.16 83 GLN A N 1
ATOM 638 C CA . GLN A 1 83 ? -27.567 3.754 27.037 1.00 40.16 83 GLN A CA 1
ATOM 639 C C . GLN A 1 83 ? -27.198 2.298 27.329 1.00 40.16 83 GLN A C 1
ATOM 641 O O . GLN A 1 83 ? -26.639 1.649 26.417 1.00 40.16 83 GLN A O 1
#

Radius of gyration: 18.73 Å; chains: 1; bounding box: 44×24×47 Å

Foldseek 3Di:
DQVVVCVVQVHGQPDDDPSGDWHWDFWDWDWDQDPVGTDTDTHIDTPDDDDDDVVVVVVVVVVVVVVVVCVVCVVVVHHPVDD

Sequence (83 aa):
MELEVGAATGAGYGEKSALRTAQRNGYRECDWETRAGTVELRIPKLRKGSYFPSFLELRRLAEKALTAVIQEAYVQGISPLGQ

Secondary structure (DSSP, 8-state):
-HHHHHHHHTS-TT---TT----EEEEEEEEEEETTEEEEEEEEEESSS----HHHHHHHHHHHHHHHHHHHHHHTT--TT--